Protein AF-A0A357FYI4-F1 (afdb_monomer_lite)

Radius of gyration: 13.07 Å; chains: 1; bounding box: 28×27×35 Å

pLDDT: mean 86.9, std 6.3, range [60.34, 93.81]

Sequence (73 aa):
KNRKMLVFTLAEIPEMTRGRGVMLQKYKDGGLSDAKTFNWKSGLTYRYASGETMVGDLNPWLGERAQAGKLPP

Structure (mmCIF, N/CA/C/O backbone):
data_AF-A0A357FYI4-F1
#
_entry.id   AF-A0A357FYI4-F1
#
loop_
_atom_site.group_PDB
_atom_site.id
_atom_site.type_symbol
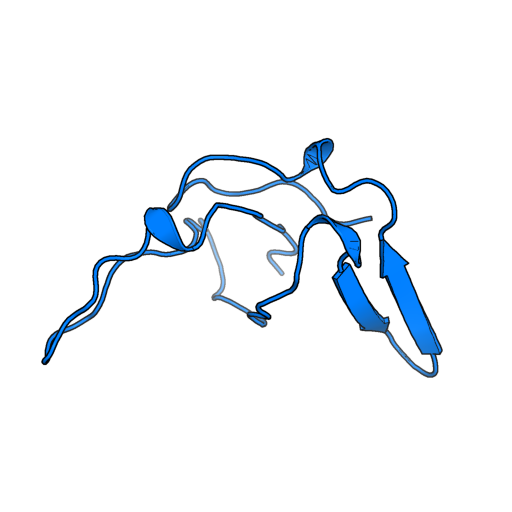_atom_site.label_atom_id
_atom_site.label_alt_id
_atom_site.label_comp_id
_atom_site.label_asym_id
_atom_site.label_entity_id
_atom_site.label_seq_id
_atom_site.pdbx_PDB_ins_code
_atom_site.Cartn_x
_atom_site.Cartn_y
_atom_site.Cartn_z
_atom_site.occupancy
_atom_site.B_iso_or_equiv
_atom_site.auth_seq_id
_atom_site.auth_comp_id
_atom_site.auth_asym_id
_atom_site.auth_atom_id
_atom_site.pdbx_PDB_model_num
ATOM 1 N N . LYS A 1 1 ? -5.031 -17.138 -11.110 1.00 60.34 1 LYS A N 1
ATOM 2 C CA . LYS A 1 1 ? -4.512 -16.678 -9.794 1.00 60.34 1 LYS A CA 1
ATOM 3 C C . LYS A 1 1 ? -4.734 -15.174 -9.727 1.00 60.34 1 LYS A C 1
ATOM 5 O O . LYS A 1 1 ? -4.398 -14.521 -10.707 1.00 60.34 1 LYS A O 1
ATOM 10 N N . ASN A 1 2 ? -5.380 -14.652 -8.684 1.00 66.25 2 ASN A N 1
ATOM 11 C CA . ASN A 1 2 ? -5.706 -13.228 -8.595 1.00 66.25 2 ASN A CA 1
ATOM 12 C C . ASN A 1 2 ? -4.425 -12.386 -8.727 1.00 66.25 2 ASN A C 1
ATOM 14 O O . ASN A 1 2 ? -3.494 -12.553 -7.946 1.00 66.25 2 ASN A O 1
ATOM 18 N N . ARG A 1 3 ? -4.363 -11.553 -9.764 1.00 79.06 3 ARG A N 1
ATOM 19 C CA . ARG A 1 3 ? -3.270 -10.620 -10.046 1.00 79.06 3 ARG A CA 1
ATOM 20 C C . ARG A 1 3 ? -3.898 -9.243 -10.065 1.00 79.06 3 ARG A C 1
ATOM 22 O O . ARG A 1 3 ? -4.033 -8.660 -11.124 1.00 79.06 3 ARG A O 1
ATOM 29 N N . LYS A 1 4 ? -4.440 -8.795 -8.939 1.00 87.75 4 LYS A N 1
ATOM 30 C CA . LYS A 1 4 ? -4.986 -7.445 -8.822 1.00 87.75 4 LYS A CA 1
ATOM 31 C C . LYS A 1 4 ? -4.095 -6.653 -7.892 1.00 87.75 4 LYS A C 1
ATOM 33 O O . LYS A 1 4 ? -3.735 -7.149 -6.831 1.00 87.75 4 LYS A O 1
ATOM 38 N N . MET A 1 5 ? -3.787 -5.433 -8.289 1.00 89.25 5 MET A N 1
ATOM 39 C CA . MET A 1 5 ? -3.058 -4.453 -7.509 1.00 89.25 5 MET A CA 1
ATOM 40 C C . MET A 1 5 ? -4.036 -3.391 -7.007 1.00 89.25 5 MET A C 1
ATOM 42 O O . MET A 1 5 ? -4.938 -2.963 -7.733 1.00 89.25 5 MET A O 1
ATOM 46 N N . LEU A 1 6 ? -3.857 -2.996 -5.751 1.00 92.19 6 LEU A N 1
ATOM 47 C CA . LEU A 1 6 ? -4.543 -1.878 -5.122 1.00 92.19 6 LEU A CA 1
ATOM 48 C C . LEU A 1 6 ? -3.480 -1.011 -4.456 1.00 92.19 6 LEU A C 1
ATOM 50 O O . LEU A 1 6 ? -2.680 -1.512 -3.667 1.00 92.19 6 LEU A O 1
ATOM 54 N N . VAL A 1 7 ? -3.497 0.275 -4.769 1.00 93.50 7 VAL A N 1
ATOM 55 C CA . VAL A 1 7 ? -2.672 1.284 -4.119 1.00 93.50 7 VAL A CA 1
ATOM 56 C C . VAL A 1 7 ? -3.607 2.182 -3.327 1.00 93.50 7 VAL A C 1
ATOM 58 O O . VAL A 1 7 ? -4.600 2.665 -3.857 1.00 93.50 7 VAL A O 1
ATOM 61 N N . PHE A 1 8 ? -3.308 2.382 -2.053 1.00 93.81 8 PHE A N 1
ATOM 62 C CA . PHE A 1 8 ? -4.081 3.238 -1.160 1.00 93.81 8 PHE A CA 1
ATOM 63 C C . PHE A 1 8 ? -3.127 3.921 -0.183 1.00 93.81 8 PHE A C 1
ATOM 65 O O . PHE A 1 8 ? -1.948 3.561 -0.083 1.00 93.81 8 PHE A O 1
ATOM 72 N N . THR A 1 9 ? -3.612 4.943 0.510 1.00 93.81 9 THR A N 1
ATOM 73 C CA . THR A 1 9 ? -2.754 5.748 1.381 1.00 93.81 9 THR A CA 1
ATOM 74 C C . THR A 1 9 ? -2.438 5.005 2.682 1.00 93.81 9 THR A C 1
ATOM 76 O O . THR A 1 9 ? -3.296 4.335 3.253 1.00 93.81 9 THR A O 1
ATOM 79 N N . LEU A 1 10 ? -1.213 5.148 3.207 1.00 92.44 10 LEU A N 1
ATOM 80 C CA . LEU A 1 10 ? -0.859 4.551 4.507 1.00 92.44 10 LEU A CA 1
ATOM 81 C C . LEU A 1 10 ? -1.698 5.111 5.663 1.00 92.44 10 LEU A C 1
ATOM 83 O O . LEU A 1 10 ? -1.904 4.413 6.649 1.00 92.44 10 LEU A O 1
ATOM 87 N N . ALA A 1 11 ? -2.230 6.326 5.514 1.00 91.75 11 ALA A N 1
ATOM 88 C CA . ALA A 1 11 ? -3.120 6.949 6.488 1.00 91.75 11 ALA A CA 1
ATOM 89 C C . ALA A 1 11 ? -4.431 6.166 6.707 1.00 91.75 11 ALA A C 1
ATOM 91 O O . ALA A 1 11 ? -5.058 6.301 7.753 1.00 91.75 11 ALA A O 1
ATOM 92 N N . GLU A 1 12 ? -4.848 5.324 5.756 1.00 90.75 12 GLU A N 1
ATOM 93 C CA . GLU A 1 12 ? -6.038 4.476 5.906 1.00 90.75 12 GLU A CA 1
ATOM 94 C C . GLU A 1 12 ? -5.793 3.232 6.773 1.00 90.75 12 GLU A C 1
ATOM 96 O O . GLU A 1 12 ? -6.748 2.514 7.098 1.00 90.75 12 GLU A O 1
ATOM 101 N N . ILE A 1 13 ? -4.535 2.946 7.128 1.00 91.31 13 ILE A N 1
ATOM 102 C CA . ILE A 1 13 ? -4.163 1.839 8.011 1.00 91.31 13 ILE A CA 1
ATOM 103 C C . ILE A 1 13 ? -4.098 2.368 9.449 1.00 91.31 13 ILE A C 1
ATOM 105 O O . ILE A 1 13 ? -3.213 3.161 9.761 1.00 91.31 13 ILE A O 1
ATOM 109 N N . PRO A 1 14 ? -4.994 1.926 10.348 1.00 91.31 14 PRO A N 1
ATOM 110 C CA . PRO A 1 14 ? -4.890 2.289 11.751 1.00 91.31 14 PRO A CA 1
ATOM 111 C C . PRO A 1 14 ? -3.688 1.592 12.395 1.00 91.31 14 PRO A C 1
ATOM 113 O O . PRO A 1 14 ? -3.451 0.401 12.171 1.00 91.31 14 PRO A O 1
ATOM 116 N N . GLU A 1 15 ? -2.965 2.315 13.245 1.00 91.94 15 GLU A N 1
ATOM 117 C CA . GLU A 1 15 ? -1.945 1.724 14.107 1.00 91.94 15 GLU A CA 1
ATOM 118 C C . GLU A 1 15 ? -2.621 0.891 15.201 1.00 91.94 15 GLU A C 1
ATOM 120 O O . GLU A 1 15 ? -3.494 1.364 15.931 1.00 91.94 15 GLU A O 1
ATOM 125 N N . MET A 1 16 ? -2.244 -0.383 15.301 1.00 90.25 16 MET A N 1
ATOM 126 C CA . MET A 1 16 ? -2.849 -1.325 16.240 1.00 90.25 16 MET A CA 1
ATOM 127 C C . MET A 1 16 ? -1.766 -1.984 17.089 1.00 90.25 16 MET A C 1
ATOM 129 O O . MET A 1 16 ? -0.788 -2.503 16.562 1.00 90.25 16 MET A O 1
ATOM 133 N N . THR A 1 17 ? -1.970 -2.028 18.406 1.00 90.75 17 THR A N 1
ATOM 134 C CA . THR A 1 17 ? -1.038 -2.675 19.347 1.00 90.75 17 THR A CA 1
ATOM 135 C C . THR A 1 17 ? -1.139 -4.202 19.330 1.00 90.75 17 THR A C 1
ATOM 137 O O . THR A 1 17 ? -0.165 -4.889 19.622 1.00 90.75 17 THR A O 1
ATOM 140 N N . ARG A 1 18 ? -2.318 -4.749 19.000 1.00 89.31 18 ARG A N 1
ATOM 141 C CA . ARG A 1 18 ? -2.587 -6.189 18.840 1.00 89.31 18 ARG A CA 1
ATOM 142 C C . ARG A 1 18 ? -3.926 -6.429 18.139 1.00 89.31 18 ARG A C 1
ATOM 144 O O . ARG A 1 18 ? -4.825 -5.595 18.213 1.00 89.31 18 ARG A O 1
ATOM 151 N N . GLY A 1 19 ? -4.094 -7.596 17.522 1.00 91.44 19 GLY A N 1
ATOM 152 C CA . GLY A 1 19 ? -5.358 -8.033 16.918 1.00 91.44 19 GLY A CA 1
ATOM 153 C C . GLY A 1 19 ? -5.166 -8.675 15.547 1.00 91.44 19 GLY A C 1
ATOM 154 O O . GLY A 1 19 ? -4.047 -8.816 15.069 1.00 91.44 19 GLY A O 1
ATOM 155 N N . ARG A 1 20 ? -6.273 -9.050 14.894 1.00 86.81 20 ARG A N 1
ATOM 156 C CA . ARG A 1 20 ? -6.260 -9.663 13.548 1.00 86.81 20 ARG A CA 1
ATOM 157 C C . ARG A 1 20 ? -5.882 -8.690 12.418 1.00 86.81 20 ARG A C 1
ATOM 159 O O . ARG A 1 20 ? -5.787 -9.111 11.271 1.00 86.81 20 ARG A O 1
ATOM 166 N N . GLY A 1 21 ? -5.673 -7.413 12.736 1.00 90.31 21 GLY A N 1
ATOM 167 C CA . GLY A 1 21 ? -5.391 -6.363 11.764 1.00 90.31 21 GLY A CA 1
ATOM 168 C C . GLY A 1 21 ? -6.621 -5.935 10.964 1.00 90.31 21 GLY A C 1
ATOM 169 O O . GLY A 1 21 ? -7.756 -6.324 11.255 1.00 90.31 21 GLY A O 1
ATOM 170 N N . VAL A 1 22 ? -6.376 -5.110 9.948 1.00 91.06 22 VAL A N 1
ATOM 171 C CA . VAL A 1 22 ? -7.392 -4.620 9.012 1.00 91.06 22 VAL A CA 1
ATOM 172 C C . VAL A 1 22 ? -7.250 -5.285 7.650 1.00 91.06 22 VAL A C 1
ATOM 174 O O . VAL A 1 22 ? -6.169 -5.698 7.237 1.00 91.06 22 VAL A O 1
ATOM 177 N N . MET A 1 23 ? -8.357 -5.359 6.916 1.00 91.00 23 MET A N 1
ATOM 178 C CA . MET A 1 23 ? -8.339 -5.844 5.541 1.00 91.00 23 MET A CA 1
ATOM 179 C C . MET A 1 23 ? -7.682 -4.808 4.625 1.00 91.00 23 MET A C 1
ATOM 181 O O . MET A 1 23 ? -8.141 -3.664 4.566 1.00 91.00 23 MET A O 1
ATOM 185 N N . LEU A 1 24 ? -6.637 -5.230 3.907 1.00 91.06 24 LEU A N 1
ATOM 186 C CA . LEU A 1 24 ? -5.900 -4.387 2.961 1.00 91.06 24 LEU A CA 1
ATOM 187 C C . LEU A 1 24 ? -6.525 -4.426 1.559 1.00 91.06 24 LEU A C 1
ATOM 189 O O . LEU A 1 24 ? -6.784 -3.381 0.974 1.00 91.06 24 LEU A O 1
ATOM 193 N N . GLN A 1 25 ? -6.843 -5.618 1.048 1.00 91.31 25 GLN A N 1
ATOM 194 C CA . GLN A 1 25 ? -7.434 -5.823 -0.277 1.00 91.31 25 GLN A CA 1
ATOM 195 C C . GLN A 1 25 ? -8.454 -6.964 -0.227 1.00 91.31 25 GLN A C 1
ATOM 197 O O . GLN A 1 25 ? -8.191 -8.006 0.377 1.00 91.31 25 GLN A O 1
ATOM 202 N N . LYS A 1 26 ? -9.607 -6.785 -0.879 1.00 89.94 26 LYS A N 1
ATOM 203 C CA . LYS A 1 26 ? -10.597 -7.858 -1.060 1.00 89.94 26 LYS A CA 1
ATOM 204 C C . LYS A 1 26 ? -10.237 -8.716 -2.265 1.00 89.94 26 LYS A C 1
ATOM 206 O O . LYS A 1 26 ? -9.891 -8.213 -3.328 1.00 89.94 26 LYS A O 1
ATOM 211 N N . TYR A 1 27 ? -10.397 -10.022 -2.148 1.00 87.12 27 TYR A N 1
ATOM 212 C CA . TYR A 1 27 ? -10.235 -10.941 -3.267 1.00 87.12 27 TYR A CA 1
ATOM 213 C C . TYR A 1 27 ? -11.269 -12.055 -3.175 1.00 87.12 27 TYR A C 1
ATOM 215 O O . TYR A 1 27 ? -11.607 -12.497 -2.083 1.00 87.12 27 TYR A O 1
ATOM 223 N N . LYS A 1 28 ? -11.808 -12.461 -4.330 1.00 78.50 28 LYS A N 1
ATOM 224 C CA . LYS A 1 28 ? -12.806 -13.536 -4.409 1.00 78.50 28 LYS A CA 1
ATOM 225 C C . LYS A 1 28 ? -12.153 -14.903 -4.200 1.00 78.50 28 LYS A C 1
ATOM 227 O O . LYS A 1 28 ? -12.657 -15.699 -3.426 1.00 78.50 28 LYS A O 1
ATOM 232 N N . ASP A 1 29 ? -11.006 -15.111 -4.848 1.00 78.88 29 ASP A N 1
ATOM 233 C CA . ASP A 1 29 ? -10.243 -16.356 -4.811 1.00 78.88 29 ASP A CA 1
ATOM 234 C C . ASP A 1 29 ? -8.743 -16.054 -4.689 1.00 78.88 29 ASP A C 1
ATOM 236 O O . ASP A 1 29 ? -8.218 -15.155 -5.360 1.00 78.88 29 ASP A O 1
ATOM 240 N N . GLY A 1 30 ? -8.035 -16.830 -3.868 1.00 80.81 30 GLY A N 1
ATOM 241 C CA . GLY A 1 30 ? -6.599 -16.679 -3.623 1.00 80.81 30 GLY A CA 1
ATOM 242 C C . GLY A 1 30 ? -6.276 -15.938 -2.326 1.00 80.81 30 GLY A C 1
ATOM 243 O O . GLY A 1 30 ? -7.036 -16.002 -1.370 1.00 80.81 30 GLY A O 1
ATOM 244 N N . GLY A 1 31 ? -5.114 -15.285 -2.297 1.00 85.00 31 GLY A N 1
ATOM 245 C CA . GLY A 1 31 ? -4.584 -14.543 -1.156 1.00 85.00 31 GLY A CA 1
ATOM 246 C C . GLY A 1 31 ? -3.780 -13.332 -1.623 1.00 85.00 31 GLY A C 1
ATOM 247 O O . GLY A 1 31 ? -3.563 -13.155 -2.826 1.00 85.00 31 GLY A O 1
ATOM 248 N N . LEU A 1 32 ? -3.316 -12.521 -0.675 1.00 86.69 32 LEU A N 1
ATOM 249 C CA . LEU A 1 32 ? -2.354 -11.457 -0.955 1.00 86.69 32 LEU A CA 1
ATOM 250 C C . LEU A 1 32 ? -1.016 -12.089 -1.361 1.00 86.69 32 LEU A C 1
ATOM 252 O O . LEU A 1 32 ? -0.488 -12.926 -0.631 1.00 86.69 32 LEU A O 1
ATOM 256 N N . SER A 1 33 ? -0.492 -11.727 -2.532 1.00 87.06 33 SER A N 1
ATOM 257 C CA . SER A 1 33 ? 0.784 -12.270 -3.014 1.00 87.06 33 SER A CA 1
ATOM 258 C C . SER A 1 33 ? 1.990 -11.522 -2.465 1.00 87.06 33 SER A C 1
ATOM 260 O O . SER A 1 33 ? 3.002 -12.152 -2.184 1.00 87.06 33 SER A O 1
ATOM 262 N N . ASP A 1 34 ? 1.888 -10.197 -2.370 1.00 87.38 34 ASP A N 1
ATOM 263 C CA . ASP A 1 34 ? 2.962 -9.312 -1.934 1.00 87.38 34 ASP A CA 1
ATOM 264 C C . ASP A 1 34 ? 2.378 -7.963 -1.486 1.00 87.38 34 ASP A C 1
ATOM 266 O O . ASP A 1 34 ? 1.273 -7.595 -1.900 1.00 87.38 34 ASP A O 1
ATOM 270 N N . ALA A 1 35 ? 3.114 -7.236 -0.651 1.00 89.94 35 ALA A N 1
ATOM 271 C CA . ALA A 1 35 ? 2.797 -5.877 -0.233 1.00 89.94 35 ALA A CA 1
ATOM 272 C C . ALA A 1 35 ? 4.085 -5.073 -0.041 1.00 89.94 35 ALA A C 1
ATOM 274 O O . ALA A 1 35 ? 4.987 -5.482 0.686 1.00 89.94 35 ALA A O 1
ATOM 275 N N . LYS A 1 36 ? 4.141 -3.889 -0.655 1.00 90.06 36 LYS A N 1
ATOM 276 C CA . LYS A 1 36 ? 5.290 -2.986 -0.582 1.00 90.06 36 LYS A CA 1
ATOM 277 C C . LYS 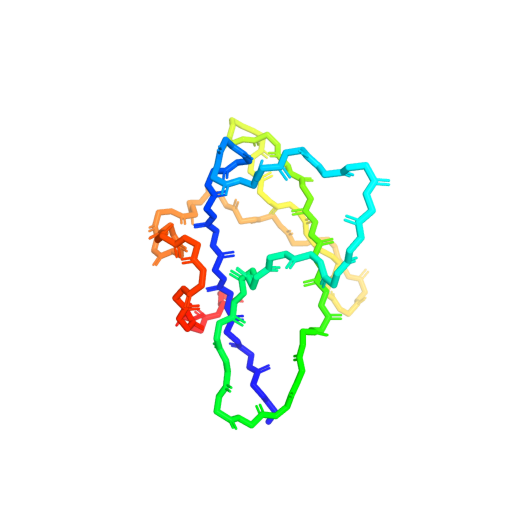A 1 36 ? 4.822 -1.564 -0.314 1.00 90.06 36 LYS A C 1
ATOM 279 O O . LYS A 1 36 ? 3.901 -1.077 -0.967 1.00 90.06 36 LYS A O 1
ATOM 284 N N . THR A 1 37 ? 5.481 -0.891 0.621 1.00 91.94 37 THR A N 1
ATOM 285 C CA . THR A 1 37 ? 5.325 0.551 0.817 1.00 91.94 37 THR A CA 1
ATOM 286 C C . THR A 1 37 ? 6.311 1.296 -0.074 1.00 91.94 37 THR A C 1
ATOM 288 O O . THR A 1 37 ? 7.432 0.847 -0.316 1.00 91.94 37 THR A O 1
ATOM 291 N N . PHE A 1 38 ? 5.887 2.434 -0.607 1.00 90.94 38 PHE A N 1
ATOM 292 C CA . PHE A 1 38 ? 6.717 3.271 -1.462 1.00 90.94 38 PHE A CA 1
ATOM 293 C C . PHE A 1 38 ? 6.292 4.732 -1.307 1.00 90.94 38 PHE A C 1
ATOM 295 O O . PHE A 1 38 ? 5.195 5.031 -0.832 1.00 90.94 38 PHE A O 1
ATOM 302 N N . ASN A 1 39 ? 7.172 5.653 -1.693 1.00 90.06 39 ASN A N 1
ATOM 303 C CA . ASN A 1 39 ? 6.821 7.063 -1.761 1.00 90.06 39 ASN A CA 1
ATOM 304 C C . ASN A 1 39 ? 6.127 7.34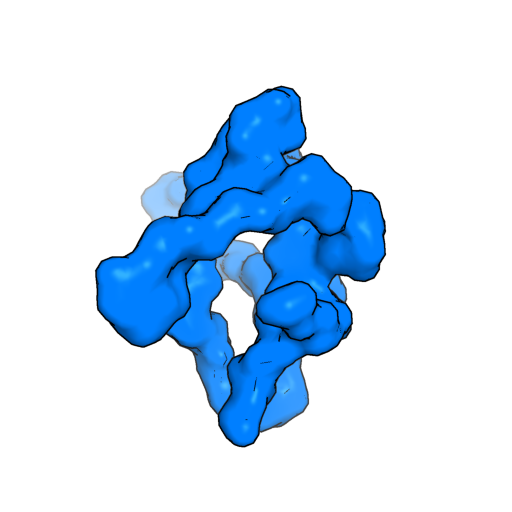0 -3.096 1.00 90.06 39 ASN A C 1
ATOM 306 O O . ASN A 1 39 ? 6.689 7.031 -4.144 1.00 90.06 39 ASN A O 1
ATOM 310 N N . TRP A 1 40 ? 4.956 7.978 -3.066 1.00 88.31 40 TRP A N 1
ATOM 311 C CA . TRP A 1 40 ? 4.210 8.328 -4.277 1.00 88.31 40 TRP A CA 1
ATOM 312 C C . TRP A 1 40 ? 5.062 9.077 -5.313 1.00 88.31 40 TRP A C 1
ATOM 314 O O . TRP A 1 40 ? 4.978 8.789 -6.501 1.00 88.31 40 TRP A O 1
ATOM 324 N N . LYS A 1 41 ? 5.945 9.983 -4.867 1.00 86.88 41 LYS A N 1
ATOM 325 C CA . LYS A 1 41 ? 6.851 10.742 -5.747 1.00 86.88 41 LYS A CA 1
ATOM 326 C C . LYS A 1 41 ? 7.938 9.883 -6.392 1.00 86.88 41 LYS A C 1
ATOM 328 O O . LYS A 1 41 ? 8.431 10.239 -7.454 1.00 86.88 41 LYS A O 1
ATOM 333 N N . SER A 1 42 ? 8.338 8.794 -5.741 1.00 85.19 42 SER A N 1
ATOM 334 C CA . SER A 1 42 ? 9.379 7.885 -6.232 1.00 85.19 42 SER A CA 1
ATOM 335 C C . SER A 1 42 ? 8.822 6.774 -7.124 1.00 85.19 42 SER A C 1
ATOM 337 O O . SER A 1 42 ? 9.602 6.079 -7.766 1.00 85.19 42 SER A O 1
ATOM 339 N N . GLY A 1 43 ? 7.498 6.604 -7.170 1.00 86.81 43 GLY A N 1
ATOM 340 C CA . GLY A 1 43 ? 6.848 5.513 -7.890 1.00 86.81 43 GLY A CA 1
ATOM 341 C C . GLY A 1 43 ? 7.051 4.148 -7.226 1.00 86.81 43 GLY A C 1
ATOM 342 O O . GLY A 1 43 ? 7.733 4.001 -6.207 1.00 86.81 43 GLY A O 1
ATOM 343 N N . LEU A 1 44 ? 6.421 3.129 -7.806 1.00 88.88 44 LEU A N 1
ATOM 344 C CA . LEU A 1 44 ? 6.519 1.752 -7.332 1.00 88.88 44 LEU A CA 1
ATOM 345 C C . LEU A 1 44 ? 7.526 1.004 -8.198 1.00 88.88 44 LEU A C 1
ATOM 347 O O . LEU A 1 44 ? 7.290 0.806 -9.389 1.00 88.88 44 LEU A O 1
ATOM 351 N N . THR A 1 45 ? 8.610 0.531 -7.587 1.00 87.12 45 THR A N 1
ATOM 352 C CA . THR A 1 45 ? 9.495 -0.451 -8.219 1.00 87.12 45 THR A CA 1
ATOM 353 C C . THR A 1 45 ? 9.185 -1.849 -7.705 1.00 87.12 45 THR A C 1
ATOM 355 O O . THR A 1 45 ? 9.002 -2.051 -6.500 1.00 87.12 45 THR A O 1
ATOM 358 N N . TYR A 1 46 ? 9.118 -2.829 -8.595 1.00 85.00 46 TYR A N 1
ATOM 359 C CA . TYR A 1 46 ? 8.994 -4.237 -8.232 1.00 85.00 46 TYR A CA 1
ATOM 360 C C . TYR A 1 46 ? 9.876 -5.091 -9.131 1.00 85.00 46 TYR A C 1
ATOM 362 O O . TYR A 1 46 ? 10.173 -4.736 -10.269 1.00 85.00 46 TYR A O 1
ATOM 370 N N . ARG A 1 47 ? 10.320 -6.232 -8.607 1.00 81.25 47 ARG A N 1
ATOM 371 C CA . ARG A 1 47 ? 11.124 -7.173 -9.379 1.00 81.25 47 ARG A CA 1
ATOM 372 C C . ARG A 1 47 ? 10.198 -8.138 -10.103 1.00 81.25 47 ARG A C 1
ATOM 374 O O . ARG A 1 47 ? 9.412 -8.834 -9.462 1.00 81.25 47 ARG A O 1
ATOM 381 N N . TYR A 1 48 ? 10.312 -8.204 -11.422 1.00 78.50 48 TYR A N 1
ATOM 382 C CA . TYR A 1 48 ? 9.598 -9.179 -12.234 1.00 78.50 48 TYR A CA 1
ATOM 383 C C . TYR A 1 48 ? 10.593 -9.967 -13.081 1.00 78.50 48 TYR A C 1
ATOM 385 O O . TYR A 1 48 ? 11.411 -9.398 -13.803 1.00 78.50 48 TYR A O 1
ATOM 393 N N . ALA A 1 49 ? 10.539 -11.295 -12.965 1.00 79.12 49 ALA A N 1
ATOM 394 C CA . ALA A 1 49 ? 11.523 -12.202 -13.555 1.00 79.12 49 ALA A CA 1
ATOM 395 C C . ALA A 1 49 ? 12.975 -11.791 -13.206 1.00 79.12 49 ALA A C 1
ATOM 397 O O . ALA A 1 49 ? 13.339 -11.742 -12.030 1.00 79.12 49 ALA A O 1
ATOM 398 N N . SER A 1 50 ? 13.810 -11.512 -14.210 1.00 79.50 50 SER A N 1
ATOM 399 C CA . SER A 1 50 ? 15.218 -11.135 -14.041 1.00 79.50 50 SER A CA 1
ATOM 400 C C . SER A 1 50 ? 15.457 -9.630 -13.858 1.00 79.50 50 SER A C 1
ATOM 402 O O . SER A 1 50 ? 16.587 -9.260 -13.546 1.00 79.50 50 SER A O 1
ATOM 404 N N . GLY A 1 51 ? 14.438 -8.773 -14.010 1.00 81.69 51 GLY A N 1
ATOM 405 C CA . GLY A 1 51 ? 14.588 -7.313 -14.038 1.00 81.69 51 GLY A CA 1
ATOM 406 C C . GLY A 1 51 ? 13.817 -6.561 -12.950 1.00 81.69 51 GLY A C 1
ATOM 407 O O . GLY A 1 51 ? 12.932 -7.107 -12.288 1.00 81.69 51 GLY A O 1
ATOM 408 N N . GLU A 1 52 ? 14.163 -5.285 -12.776 1.00 84.50 52 GLU A N 1
ATOM 409 C CA . GLU A 1 52 ? 13.390 -4.318 -11.991 1.00 84.50 52 GLU A CA 1
ATOM 410 C C . GLU A 1 52 ? 12.457 -3.539 -12.927 1.00 84.50 52 GLU A C 1
ATOM 412 O O . GLU A 1 52 ? 12.876 -3.027 -13.964 1.00 84.50 52 GLU A O 1
ATOM 417 N N . THR A 1 53 ? 11.176 -3.477 -12.576 1.00 84.12 53 THR A N 1
ATOM 418 C CA . THR A 1 53 ? 10.149 -2.719 -13.291 1.00 84.12 53 THR A CA 1
ATOM 419 C C . THR A 1 53 ? 9.716 -1.549 -12.422 1.00 84.12 53 THR A C 1
ATOM 421 O O . THR A 1 53 ? 9.356 -1.733 -11.260 1.00 84.12 53 THR A O 1
ATOM 424 N N . MET A 1 54 ? 9.742 -0.343 -12.989 1.00 84.06 54 MET A N 1
ATOM 425 C CA . MET A 1 54 ? 9.240 0.871 -12.353 1.00 84.06 54 MET A CA 1
ATOM 426 C C . MET A 1 54 ? 7.899 1.256 -12.975 1.00 84.06 54 MET A C 1
ATOM 428 O O . MET A 1 54 ? 7.801 1.440 -14.187 1.00 84.06 54 MET A O 1
ATOM 432 N N . VAL A 1 55 ? 6.874 1.410 -12.141 1.00 84.12 55 VAL A N 1
ATOM 433 C CA . VAL A 1 55 ? 5.577 1.951 -12.553 1.00 84.12 55 VAL A CA 1
ATOM 434 C C . VAL A 1 55 ? 5.585 3.451 -12.298 1.00 84.12 55 VAL A C 1
ATOM 436 O O . VAL A 1 55 ? 5.610 3.886 -11.145 1.00 84.12 55 VAL A O 1
ATOM 439 N N . GLY A 1 56 ? 5.600 4.228 -13.382 1.00 77.06 56 GLY A N 1
ATOM 440 C CA . GLY A 1 56 ? 5.619 5.690 -13.322 1.00 77.06 56 GLY A CA 1
ATOM 441 C C . GLY A 1 56 ? 4.275 6.293 -12.907 1.00 77.06 56 GLY A C 1
ATOM 442 O O . GLY A 1 56 ? 4.234 7.108 -11.991 1.00 77.06 56 GLY A O 1
ATOM 443 N N . ASP A 1 57 ? 3.177 5.874 -13.544 1.00 85.88 57 ASP A N 1
ATOM 444 C CA . ASP A 1 57 ? 1.826 6.334 -13.203 1.00 85.88 57 ASP A CA 1
ATOM 445 C C . ASP A 1 57 ? 1.038 5.238 -12.486 1.00 85.88 57 ASP A C 1
ATOM 447 O O . ASP A 1 57 ? 0.723 4.202 -13.067 1.00 85.88 57 ASP A O 1
ATOM 451 N N . LEU A 1 58 ? 0.715 5.476 -11.216 1.00 88.38 58 LEU A N 1
ATOM 452 C CA . LEU A 1 58 ? -0.034 4.548 -10.368 1.00 88.38 58 LEU A CA 1
ATOM 453 C C . LEU A 1 58 ? -1.504 4.941 -10.190 1.00 88.38 58 LEU A C 1
ATOM 455 O O . LEU A 1 58 ? -2.251 4.207 -9.537 1.00 88.38 58 LEU A O 1
ATOM 459 N N . ASN A 1 59 ? -1.946 6.049 -10.795 1.00 89.50 59 ASN A N 1
ATOM 460 C CA . ASN A 1 59 ? -3.331 6.520 -10.712 1.00 89.50 59 ASN A CA 1
ATOM 461 C C . ASN A 1 59 ? -4.376 5.455 -11.083 1.00 89.50 59 ASN A C 1
ATOM 463 O O . ASN A 1 59 ? -5.402 5.391 -10.402 1.00 89.50 59 ASN A O 1
ATOM 467 N N . PRO A 1 60 ? -4.162 4.568 -12.080 1.00 89.81 60 PRO A N 1
ATOM 468 C CA . PRO A 1 60 ? -5.153 3.546 -12.408 1.00 89.81 60 PRO A CA 1
ATOM 469 C C . PRO A 1 60 ? -5.467 2.587 -11.252 1.00 89.81 60 PRO A C 1
ATOM 471 O O . PRO A 1 60 ? -6.596 2.085 -11.180 1.00 89.81 60 PRO A O 1
ATOM 474 N N . TRP A 1 61 ? -4.498 2.343 -10.364 1.00 91.25 61 TRP A N 1
ATOM 475 C CA . TRP A 1 61 ? -4.602 1.426 -9.222 1.00 91.25 61 TRP A CA 1
ATOM 476 C C . TRP A 1 61 ? -4.855 2.125 -7.891 1.00 91.25 61 TRP A C 1
ATOM 478 O O . TRP A 1 61 ? -5.065 1.428 -6.895 1.00 91.25 61 TRP A O 1
ATOM 488 N N . LEU A 1 62 ? -4.861 3.461 -7.873 1.00 91.69 62 LEU A N 1
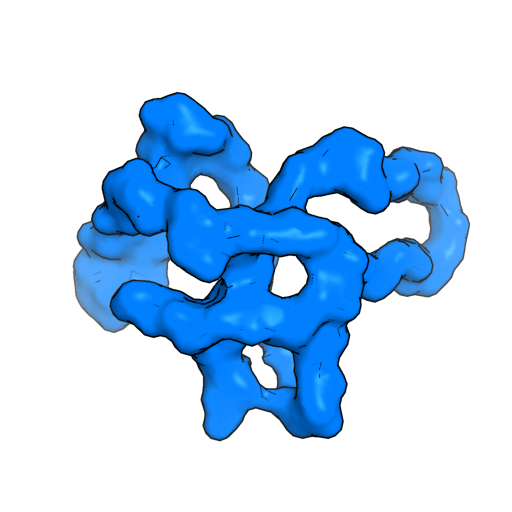ATOM 489 C CA . LEU A 1 62 ? -5.248 4.233 -6.703 1.00 91.69 62 LEU A CA 1
ATOM 490 C C . LEU A 1 62 ? -6.732 3.994 -6.396 1.00 91.69 62 LEU A C 1
A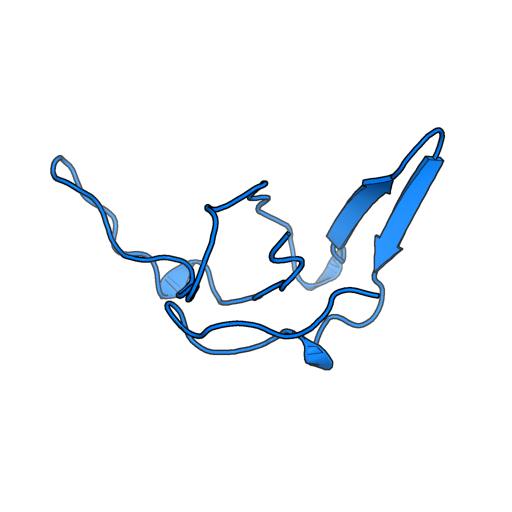TOM 492 O O . LEU A 1 62 ? -7.596 4.155 -7.261 1.00 91.69 62 LEU A O 1
ATOM 496 N N . GLY A 1 63 ? -7.022 3.595 -5.165 1.00 93.00 63 GLY A N 1
ATOM 497 C CA . GLY A 1 63 ? -8.372 3.352 -4.672 1.00 93.00 63 GLY A CA 1
ATOM 498 C C . GLY A 1 63 ? -8.409 3.323 -3.149 1.00 93.00 63 GLY A C 1
ATOM 499 O O . GLY A 1 63 ? -7.410 3.589 -2.489 1.00 93.00 63 GLY A O 1
ATOM 500 N N . GLU A 1 64 ? -9.569 2.990 -2.593 1.00 93.50 64 GLU A N 1
ATOM 501 C CA . GLU A 1 64 ? -9.749 2.895 -1.141 1.00 93.50 64 GLU A CA 1
ATOM 502 C C . GLU A 1 64 ? -9.274 1.544 -0.598 1.00 93.50 64 GLU A C 1
ATOM 504 O O . GLU A 1 64 ? -9.376 0.502 -1.265 1.00 93.50 64 GLU A O 1
ATOM 509 N N . ARG A 1 65 ? -8.831 1.531 0.661 1.00 93.25 65 ARG A N 1
ATOM 510 C CA . ARG A 1 65 ? -8.488 0.310 1.391 1.00 93.25 65 ARG A CA 1
ATOM 511 C C . ARG A 1 65 ? -9.646 -0.691 1.362 1.00 93.25 65 ARG A C 1
ATOM 513 O O . ARG A 1 65 ? -10.816 -0.355 1.526 1.00 93.25 65 ARG A O 1
ATOM 520 N N . ALA A 1 66 ? -9.297 -1.969 1.222 1.00 90.94 66 ALA A N 1
ATOM 521 C CA . ALA A 1 66 ? -10.219 -3.098 1.105 1.00 90.94 66 ALA A CA 1
ATOM 522 C C . ALA A 1 66 ? -11.041 -3.144 -0.196 1.00 90.94 66 ALA A C 1
ATOM 524 O O . ALA A 1 66 ? -11.953 -3.967 -0.304 1.00 90.94 66 ALA A O 1
ATOM 525 N N . GLN A 1 67 ? -10.714 -2.351 -1.217 1.00 92.44 67 GLN A N 1
ATOM 526 C CA . GLN A 1 67 ? -11.213 -2.605 -2.570 1.00 92.44 67 GLN A CA 1
ATOM 527 C C . GLN A 1 67 ? -10.551 -3.842 -3.192 1.00 92.44 67 GLN A C 1
ATOM 529 O O . GLN A 1 67 ? -9.589 -4.407 -2.667 1.00 92.44 67 GLN A O 1
ATOM 534 N N . ALA A 1 68 ? -11.093 -4.308 -4.320 1.00 89.50 68 ALA A N 1
ATOM 535 C CA . ALA A 1 68 ? -10.549 -5.477 -5.007 1.00 89.50 68 ALA A CA 1
ATOM 536 C C . ALA A 1 68 ? -9.266 -5.179 -5.801 1.00 89.50 68 ALA A C 1
ATOM 538 O O . ALA A 1 68 ? -8.505 -6.099 -6.106 1.00 89.50 68 ALA A O 1
ATOM 539 N N . GLY A 1 69 ? -9.025 -3.911 -6.142 1.00 89.06 69 GLY A N 1
ATOM 540 C CA . GLY A 1 69 ? -7.954 -3.501 -7.047 1.00 89.06 69 GLY A CA 1
ATOM 541 C C . GLY A 1 69 ? -8.233 -3.832 -8.518 1.00 89.06 69 GLY A C 1
ATOM 542 O O . GLY A 1 69 ? -9.272 -4.406 -8.874 1.00 89.06 69 GLY A O 1
ATOM 543 N N . LYS A 1 70 ? -7.282 -3.476 -9.382 1.00 86.88 70 LYS A N 1
ATOM 544 C CA . LYS A 1 70 ? -7.324 -3.686 -10.842 1.00 86.88 70 LYS A CA 1
ATOM 545 C C . LYS A 1 70 ? -6.131 -4.517 -11.310 1.00 86.88 70 LYS A C 1
ATOM 547 O O . LYS A 1 70 ? -5.192 -4.716 -10.550 1.00 86.88 70 LYS A O 1
ATOM 552 N N . LEU A 1 71 ? -6.172 -5.035 -12.537 1.00 85.12 71 LEU A N 1
ATOM 553 C CA . LEU A 1 71 ? -5.048 -5.799 -13.097 1.00 85.12 71 LEU A CA 1
ATOM 554 C C . LEU A 1 71 ? -3.795 -4.906 -13.173 1.00 85.12 71 LEU A C 1
ATOM 556 O O . LEU A 1 71 ? -3.933 -3.802 -13.695 1.00 85.12 71 LEU A O 1
ATOM 560 N N . PRO A 1 72 ? -2.638 -5.327 -12.625 1.00 79.38 72 PRO A N 1
ATOM 561 C CA . PRO A 1 72 ? -1.387 -4.578 -12.668 1.00 79.38 72 PRO A CA 1
ATOM 562 C C . PRO A 1 72 ? -0.889 -4.441 -14.114 1.00 79.38 72 PRO A C 1
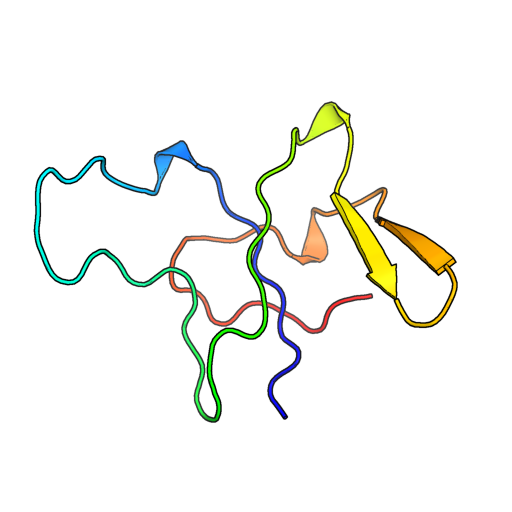ATOM 564 O O . PRO A 1 72 ? -1.339 -5.217 -14.968 1.00 79.38 72 PRO A O 1
ATOM 567 N N . PRO A 1 73 ? 0.005 -3.475 -14.379 1.00 69.00 73 PRO A N 1
ATOM 568 C CA . PRO A 1 73 ? 0.627 -3.326 -15.688 1.00 69.00 73 PRO A CA 1
ATOM 569 C C . PRO A 1 73 ? 1.582 -4.484 -16.008 1.00 69.00 73 PRO A C 1
ATOM 571 O O . PRO A 1 73 ? 2.079 -5.149 -15.063 1.00 69.00 73 PRO A O 1
#

Foldseek 3Di:
DDQFAADEDPVLFDDDPDDPGDQQEDDPDDDDPDDDDDDLCQADWDDDDPDIDGDNDCVQRYDDGHYHHHHDD

Secondary structure (DSSP, 8-state):
----B-B--GGGS---SSSS-------SSS---------GGG-EEEEETTEEEEES--GGGB--TT---B---